Protein AF-A0A820JYU4-F1 (afdb_monomer_lite)

Foldseek 3Di:
DVVVVVVVVVLVPDDPDDPVNVVCVVVVCCCCVVPVVVVLCVVLVVLQDPVVCPDPVLVVCLVVVLVVVLCVQLVVQLVVCCVPVVDDSVVSNVRSNVSLQAADVQSVVLVVCVVVVVDDSSRSNSVVVSNVD

Structure (mmCIF, N/CA/C/O backbone):
data_AF-A0A820JYU4-F1
#
_entry.id   AF-A0A820JYU4-F1
#
loop_
_atom_site.group_PDB
_atom_site.id
_atom_site.type_symbol
_atom_site.label_atom_id
_atom_site.label_alt_id
_atom_site.label_comp_id
_atom_site.label_asym_id
_atom_site.label_entity_id
_atom_site.label_seq_id
_atom_site.pdbx_PDB_ins_code
_atom_site.Cartn_x
_atom_site.Cartn_y
_atom_site.Cartn_z
_atom_site.occupancy
_atom_site.B_iso_or_equiv
_atom_site.auth_seq_id
_atom_site.auth_comp_id
_atom_site.auth_asym_id
_atom_site.auth_atom_id
_atom_site.pdbx_PDB_model_num
ATOM 1 N N . ILE A 1 1 ? -12.164 5.329 -8.712 1.00 67.44 1 ILE A N 1
ATOM 2 C CA . ILE A 1 1 ? -12.158 6.105 -7.441 1.00 67.44 1 ILE A CA 1
ATOM 3 C C . ILE A 1 1 ? -13.543 6.110 -6.787 1.00 67.44 1 ILE A C 1
ATOM 5 O O . ILE A 1 1 ? -13.650 5.623 -5.671 1.00 67.44 1 ILE A O 1
ATOM 9 N N . HIS A 1 2 ? -14.601 6.546 -7.485 1.00 81.19 2 HIS A N 1
ATOM 10 C CA . HIS A 1 2 ? -15.980 6.576 -6.961 1.00 81.19 2 HIS A CA 1
ATOM 11 C C . HIS A 1 2 ? -16.470 5.251 -6.344 1.00 81.19 2 HIS A C 1
ATOM 13 O O . HIS A 1 2 ? -17.032 5.268 -5.258 1.00 81.19 2 HIS A O 1
ATOM 19 N N . ALA A 1 3 ? -16.181 4.101 -6.963 1.00 82.81 3 ALA A N 1
ATOM 20 C CA . ALA A 1 3 ? -16.570 2.794 -6.420 1.00 82.81 3 ALA A CA 1
ATOM 21 C C . ALA A 1 3 ? -15.929 2.470 -5.053 1.00 82.81 3 ALA A C 1
ATOM 23 O O . ALA A 1 3 ? -16.577 1.878 -4.196 1.00 82.81 3 ALA A O 1
ATOM 24 N N . PHE A 1 4 ? -14.681 2.895 -4.820 1.00 82.19 4 PHE A N 1
ATOM 25 C CA . PHE A 1 4 ? -13.957 2.618 -3.573 1.00 82.19 4 PHE A CA 1
ATOM 26 C C . PHE A 1 4 ? -14.543 3.421 -2.404 1.00 82.19 4 PHE A C 1
ATOM 28 O O . PHE A 1 4 ? -14.827 2.875 -1.341 1.00 82.19 4 PHE A O 1
ATOM 35 N N . PHE A 1 5 ? -14.799 4.713 -2.632 1.00 84.56 5 PHE A N 1
ATOM 36 C CA . PHE A 1 5 ? -15.477 5.565 -1.654 1.00 84.56 5 PHE A CA 1
ATOM 37 C C . PHE A 1 5 ? -16.939 5.156 -1.448 1.00 84.56 5 PHE A C 1
ATOM 39 O O . PHE A 1 5 ? -17.412 5.182 -0.318 1.00 84.56 5 PHE A O 1
ATOM 46 N N . GLY A 1 6 ? -17.638 4.721 -2.500 1.00 89.19 6 GLY A N 1
ATOM 47 C CA . GLY A 1 6 ? -19.008 4.211 -2.399 1.00 89.19 6 GLY A CA 1
ATOM 48 C C . GLY A 1 6 ? -19.111 2.976 -1.500 1.00 89.19 6 GLY A C 1
ATOM 49 O O . GLY A 1 6 ? -19.952 2.943 -0.605 1.00 89.19 6 GLY A O 1
ATOM 50 N N . ALA A 1 7 ? -18.208 2.004 -1.668 1.00 87.81 7 ALA A N 1
ATOM 51 C CA . ALA A 1 7 ? -18.136 0.832 -0.794 1.00 87.81 7 ALA A CA 1
ATOM 52 C C . ALA A 1 7 ? -17.822 1.216 0.665 1.00 87.81 7 ALA A C 1
ATOM 54 O O . ALA A 1 7 ? -18.439 0.691 1.590 1.00 87.81 7 ALA A O 1
ATOM 55 N N . PHE A 1 8 ? -16.918 2.179 0.876 1.00 89.38 8 PHE A N 1
ATOM 56 C CA . PHE A 1 8 ? -16.599 2.694 2.210 1.00 89.38 8 PHE A CA 1
ATOM 57 C C . PHE A 1 8 ? -17.802 3.373 2.884 1.00 89.38 8 PHE A C 1
ATOM 59 O O . PHE A 1 8 ? -18.108 3.074 4.037 1.00 89.38 8 PHE A O 1
ATOM 66 N N . ILE A 1 9 ? -18.523 4.238 2.163 1.00 92.44 9 ILE A N 1
ATOM 67 C CA . ILE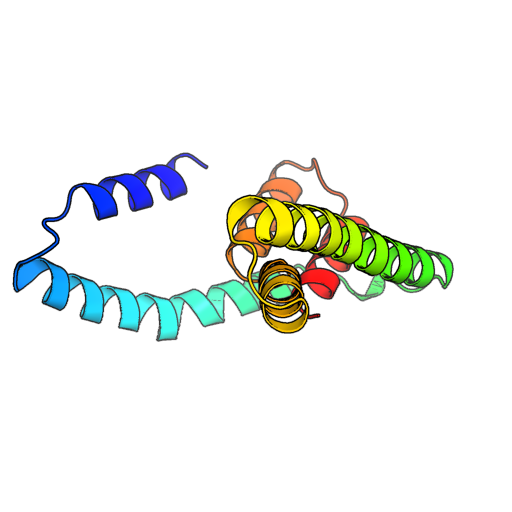 A 1 9 ? -19.728 4.910 2.674 1.00 92.44 9 ILE A CA 1
ATOM 68 C C . ILE A 1 9 ? -20.821 3.884 2.982 1.00 92.44 9 ILE A C 1
ATOM 70 O O . ILE A 1 9 ? -21.415 3.938 4.055 1.00 92.44 9 ILE A O 1
ATOM 74 N N . SER A 1 10 ? -21.038 2.904 2.100 1.00 89.38 10 SER A N 1
ATOM 75 C CA . SER A 1 10 ? -21.981 1.809 2.357 1.00 89.38 10 SER A CA 1
ATOM 76 C C . SER A 1 10 ? -21.632 1.043 3.636 1.00 89.38 10 SER A C 1
ATOM 78 O O . SER A 1 10 ? -22.531 0.696 4.398 1.00 89.38 10 SER A O 1
ATOM 80 N N . GLY A 1 11 ? -20.340 0.810 3.891 1.00 89.06 11 GLY A N 1
ATOM 81 C CA . GLY A 1 11 ? -19.839 0.220 5.134 1.00 89.06 11 GLY A CA 1
ATOM 82 C C . GLY A 1 11 ? -20.132 1.076 6.369 1.00 89.06 11 GLY A C 1
ATOM 83 O O . GLY A 1 11 ? -20.530 0.549 7.404 1.00 89.06 11 GLY A O 1
ATOM 84 N N . LEU A 1 12 ? -19.982 2.399 6.259 1.00 89.56 12 LEU A N 1
ATOM 85 C CA . LEU A 1 12 ? -20.279 3.344 7.342 1.00 89.56 12 LEU A CA 1
ATOM 86 C C . LEU A 1 12 ? -21.776 3.463 7.655 1.00 89.56 12 LEU A C 1
ATOM 88 O O . LEU A 1 12 ? -22.129 3.737 8.800 1.00 89.56 12 LEU A O 1
ATOM 92 N N . CYS A 1 13 ? -22.648 3.269 6.664 1.00 90.62 13 CYS A N 1
ATOM 93 C CA . CYS A 1 13 ? -24.099 3.310 6.853 1.00 90.62 13 CYS A CA 1
ATOM 94 C C . CYS A 1 13 ? -24.652 2.083 7.602 1.00 90.62 13 CYS A C 1
ATOM 96 O O . CYS A 1 13 ? -25.779 2.135 8.092 1.00 90.62 13 CYS A O 1
ATOM 98 N N . LEU A 1 14 ? -23.892 0.986 7.700 1.00 87.12 14 LEU A N 1
ATOM 99 C CA . LEU A 1 14 ? -24.311 -0.216 8.424 1.00 87.12 14 LEU A CA 1
ATOM 100 C C . LEU A 1 14 ? -24.232 -0.010 9.950 1.00 87.12 14 LEU A C 1
ATOM 102 O O . LEU A 1 14 ? -23.245 0.530 10.461 1.00 87.12 14 LEU A O 1
ATOM 106 N N . PRO A 1 15 ? -25.237 -0.470 10.721 1.00 84.38 15 PRO A N 1
ATOM 107 C CA . PRO A 1 15 ? -25.225 -0.346 12.171 1.00 84.38 15 PRO A CA 1
ATOM 108 C C . PRO A 1 15 ? -24.088 -1.177 12.776 1.00 84.38 15 PRO A C 1
ATOM 110 O O . PRO A 1 15 ? -23.895 -2.351 12.461 1.00 84.38 15 PRO A O 1
ATOM 113 N N . ARG A 1 16 ? -23.343 -0.568 13.704 1.00 76.38 16 ARG A N 1
ATOM 114 C CA . ARG A 1 16 ? -22.146 -1.170 14.320 1.00 76.38 16 ARG A CA 1
ATOM 115 C C . ARG A 1 16 ? -22.451 -2.345 15.255 1.00 76.38 16 ARG A C 1
ATOM 117 O O . ARG A 1 16 ? -21.558 -3.117 15.577 1.00 76.38 16 ARG A O 1
ATOM 124 N N . LYS A 1 17 ? -23.699 -2.449 15.720 1.00 75.81 17 LYS A N 1
ATOM 125 C CA . LYS A 1 17 ? -24.207 -3.528 16.570 1.00 75.81 17 LYS A CA 1
ATOM 126 C C . LYS A 1 17 ? -25.413 -4.150 15.874 1.00 75.81 17 LYS A C 1
ATOM 128 O O . LYS A 1 17 ? -26.419 -3.474 15.683 1.00 75.81 17 LYS A O 1
ATOM 133 N N . GLY A 1 18 ? -25.292 -5.412 15.487 1.00 78.25 18 GLY A N 1
ATOM 134 C CA . GLY A 1 18 ? -26.363 -6.174 14.856 1.00 78.25 18 GLY A CA 1
ATOM 135 C C . GLY A 1 18 ? -25.836 -7.480 14.275 1.00 78.25 18 GLY A C 1
ATOM 136 O O . GLY A 1 18 ? -24.742 -7.507 13.710 1.00 78.25 18 GLY A O 1
ATOM 137 N N . GLU A 1 19 ? -26.612 -8.557 14.399 1.00 82.94 19 GLU A N 1
ATOM 138 C CA . GLU A 1 19 ? -26.245 -9.864 13.834 1.00 82.94 19 GLU A CA 1
ATOM 139 C C . GLU A 1 19 ? -26.067 -9.803 12.315 1.00 82.94 19 GLU A C 1
ATOM 141 O O . GLU A 1 19 ? -25.188 -10.463 11.770 1.00 82.94 19 GLU A O 1
ATOM 146 N N . LEU A 1 20 ? -26.831 -8.931 11.646 1.00 82.31 20 LEU A N 1
ATOM 147 C CA . LEU A 1 20 ? -26.733 -8.675 10.213 1.00 82.31 20 LEU A CA 1
ATOM 148 C C . LEU A 1 20 ? -25.315 -8.235 9.800 1.00 82.31 20 LEU A C 1
ATOM 150 O O . LEU A 1 20 ? -24.740 -8.804 8.877 1.00 82.31 20 LEU A O 1
ATOM 154 N N . THR A 1 21 ? -24.724 -7.259 10.495 1.00 85.44 21 THR A N 1
ATOM 155 C CA . THR A 1 21 ? -23.394 -6.723 10.160 1.00 85.44 21 THR A CA 1
ATOM 156 C C . THR A 1 21 ? -22.300 -7.766 10.371 1.00 85.44 21 THR A C 1
ATOM 158 O O . THR A 1 21 ? -21.403 -7.880 9.540 1.00 85.44 21 THR A O 1
ATOM 161 N N . ASN A 1 22 ? -22.398 -8.576 11.431 1.00 85.56 22 ASN A N 1
ATOM 162 C CA . ASN A 1 22 ? -21.462 -9.681 11.661 1.00 85.56 22 ASN A CA 1
ATOM 163 C C . ASN A 1 22 ? -21.616 -10.786 10.611 1.00 85.56 22 ASN A C 1
ATOM 165 O O . ASN A 1 22 ? -20.619 -11.271 10.079 1.00 85.56 22 ASN A O 1
ATOM 169 N N . PHE A 1 23 ? -22.852 -11.169 10.287 1.00 87.81 23 PHE A N 1
ATOM 170 C CA . PHE A 1 23 ? -23.117 -12.214 9.306 1.00 87.81 23 PHE A CA 1
ATOM 171 C C . PHE A 1 23 ? -22.651 -11.811 7.902 1.00 87.81 23 PHE A C 1
ATOM 173 O O . PHE A 1 23 ? -21.936 -12.577 7.252 1.00 87.81 23 PHE A O 1
ATOM 180 N N . LEU A 1 24 ? -23.003 -10.603 7.441 1.00 86.94 24 LEU A N 1
ATOM 181 C CA . LEU A 1 24 ? -22.517 -10.084 6.160 1.00 86.94 24 LEU A CA 1
ATOM 182 C C . LEU A 1 24 ? -21.003 -9.881 6.176 1.00 86.94 24 LEU A C 1
ATOM 184 O O . LEU A 1 24 ? -20.346 -10.270 5.215 1.00 86.94 24 LEU A O 1
ATOM 188 N N . GLY A 1 25 ? -20.451 -9.317 7.253 1.00 87.75 25 GLY A N 1
ATOM 189 C CA . GLY A 1 25 ? -19.017 -9.073 7.397 1.00 87.75 25 GLY A CA 1
ATOM 190 C C . GLY A 1 25 ? -18.199 -10.345 7.205 1.00 87.75 25 GLY A C 1
ATOM 191 O O . GLY A 1 25 ? -17.363 -10.387 6.312 1.00 87.75 25 GLY A O 1
ATOM 192 N N . LEU A 1 26 ? -18.516 -11.411 7.947 1.00 89.06 26 LEU A N 1
ATOM 193 C CA . LEU A 1 26 ? -17.795 -12.687 7.863 1.00 89.06 26 LEU A CA 1
ATOM 194 C C . LEU A 1 26 ? -17.886 -13.332 6.474 1.00 89.06 26 LEU A C 1
ATOM 196 O O . LEU A 1 26 ? -16.900 -13.859 5.963 1.00 89.06 26 LEU A O 1
ATOM 200 N N . ARG A 1 27 ? -19.068 -13.301 5.845 1.00 91.44 27 ARG A N 1
ATOM 201 C CA . ARG A 1 27 ? -19.273 -13.878 4.505 1.00 91.44 27 ARG A CA 1
ATOM 202 C C . ARG A 1 27 ? -18.502 -13.108 3.437 1.00 91.44 27 ARG A C 1
ATOM 204 O O . ARG A 1 27 ? -17.854 -13.721 2.592 1.00 91.44 27 ARG A O 1
ATOM 211 N 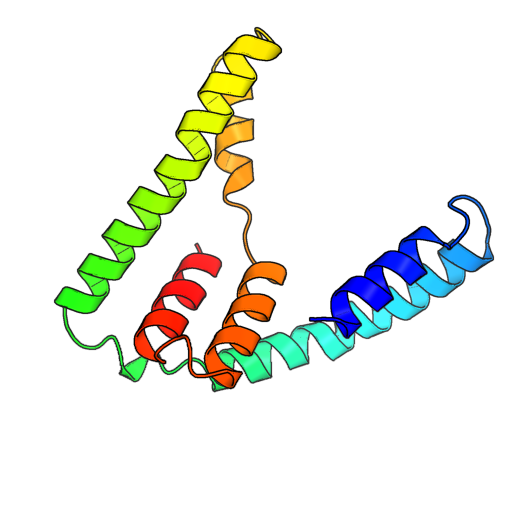N . ILE A 1 28 ? -18.579 -11.780 3.480 1.00 91.81 28 ILE A N 1
ATOM 212 C CA . ILE A 1 28 ? -17.891 -10.900 2.536 1.00 91.81 28 ILE A CA 1
ATOM 213 C C . ILE A 1 28 ? -16.376 -10.995 2.741 1.00 91.81 28 ILE A C 1
ATOM 215 O O . ILE A 1 28 ? -15.647 -11.125 1.764 1.00 91.81 28 ILE A O 1
ATOM 219 N N . GLU A 1 29 ? -15.902 -10.980 3.987 1.00 91.31 29 GLU A N 1
ATOM 220 C CA . GLU A 1 29 ? -14.482 -11.087 4.325 1.00 91.31 29 GLU A CA 1
ATOM 221 C C . GLU A 1 29 ? -13.877 -12.393 3.809 1.00 91.31 29 GLU A C 1
ATOM 223 O O . GLU A 1 29 ? -12.856 -12.337 3.130 1.00 91.31 29 GLU A O 1
ATOM 228 N N . LEU A 1 30 ? -14.537 -13.537 4.032 1.00 93.31 30 LEU A N 1
ATOM 229 C CA . LEU A 1 30 ? -14.091 -14.831 3.501 1.00 93.31 30 LEU A CA 1
ATOM 230 C C . LEU A 1 30 ? -13.909 -14.783 1.981 1.00 93.31 30 LEU A C 1
ATOM 232 O O . LEU A 1 30 ? -12.845 -15.106 1.464 1.00 93.31 30 LEU A O 1
ATOM 236 N N . ILE A 1 31 ? -14.917 -14.296 1.254 1.00 95.19 31 ILE A N 1
ATOM 237 C CA . ILE A 1 31 ? -14.849 -14.198 -0.209 1.00 95.19 31 ILE A CA 1
ATOM 238 C C . ILE A 1 31 ? -13.729 -13.238 -0.651 1.00 95.19 31 ILE A C 1
ATOM 240 O O . ILE A 1 31 ? -13.000 -13.520 -1.605 1.00 95.19 31 ILE A O 1
ATOM 244 N N . ILE A 1 32 ? -13.569 -12.099 0.027 1.00 92.69 32 ILE A N 1
ATOM 245 C CA . ILE A 1 32 ? -12.552 -11.106 -0.331 1.00 92.69 32 ILE A CA 1
ATOM 246 C C . ILE A 1 32 ? -11.145 -11.643 -0.073 1.00 92.69 32 ILE A C 1
ATOM 248 O O . ILE A 1 32 ? -10.296 -11.548 -0.957 1.00 92.69 32 ILE A O 1
ATOM 252 N N . VAL A 1 33 ? -10.886 -12.184 1.115 1.00 92.19 33 VAL A N 1
ATOM 253 C CA . VAL A 1 33 ? -9.548 -12.608 1.543 1.00 92.19 33 VAL A CA 1
ATOM 254 C C . VAL A 1 33 ? -9.106 -13.867 0.807 1.00 92.19 33 VAL A C 1
ATOM 256 O O . VAL A 1 33 ? -7.939 -13.971 0.437 1.00 92.19 33 VAL A O 1
ATOM 259 N N . GLU A 1 34 ? -10.022 -14.798 0.555 1.00 93.44 34 GLU A N 1
ATOM 260 C CA . GLU A 1 34 ? -9.679 -16.119 0.026 1.00 93.44 34 GLU A CA 1
ATOM 261 C C . GLU A 1 34 ? -9.693 -16.162 -1.508 1.00 93.44 34 GLU A C 1
ATOM 263 O O . GLU A 1 34 ? -8.919 -16.902 -2.113 1.00 93.44 34 GLU A O 1
ATOM 268 N N . PHE A 1 35 ? -10.509 -15.321 -2.158 1.00 94.12 35 PHE A N 1
ATOM 269 C CA . PHE A 1 35 ? -10.634 -15.301 -3.618 1.00 94.12 35 PHE A CA 1
ATOM 270 C C . PHE A 1 35 ? -10.115 -14.006 -4.251 1.00 94.12 35 PHE A C 1
ATOM 272 O O . PHE A 1 35 ? -9.201 -14.032 -5.080 1.00 94.12 35 PHE A O 1
ATOM 279 N N . PHE A 1 36 ? -10.664 -12.849 -3.867 1.00 91.56 36 PHE A N 1
ATOM 280 C CA . PHE A 1 36 ? -10.341 -11.586 -4.544 1.00 91.56 36 PHE A CA 1
ATOM 281 C C . PHE A 1 36 ? -8.932 -11.079 -4.244 1.00 91.56 36 PHE A C 1
ATOM 283 O O . PHE A 1 36 ? -8.285 -10.533 -5.137 1.00 91.56 36 PHE A O 1
ATOM 290 N N . LEU A 1 37 ? -8.445 -11.247 -3.016 1.00 90.94 37 LEU A N 1
ATOM 291 C CA . LEU A 1 37 ? -7.145 -10.737 -2.602 1.00 90.94 37 LEU A CA 1
ATOM 292 C C . LEU A 1 37 ? -5.987 -11.462 -3.323 1.00 90.94 37 LEU A C 1
ATOM 294 O O . LEU A 1 37 ? -5.149 -10.764 -3.904 1.00 90.94 37 LEU A O 1
ATOM 298 N N . PRO A 1 38 ? -5.945 -12.809 -3.408 1.00 90.19 38 PRO A N 1
ATOM 299 C CA . PRO A 1 38 ? -4.944 -13.513 -4.210 1.00 90.19 38 PRO A CA 1
ATOM 300 C C . PRO A 1 38 ? -5.018 -13.156 -5.696 1.00 90.19 38 PRO A C 1
ATOM 302 O O . PRO A 1 38 ? -3.985 -12.899 -6.314 1.00 90.19 38 PRO A O 1
ATOM 305 N N . LEU A 1 39 ? -6.224 -13.069 -6.269 1.00 90.81 39 LEU A N 1
ATOM 306 C CA . LEU A 1 39 ? -6.410 -12.669 -7.669 1.00 90.81 39 LEU A CA 1
ATOM 307 C C . LEU A 1 39 ? -5.908 -11.247 -7.935 1.00 90.81 39 LEU A C 1
ATOM 309 O O . LEU A 1 39 ? -5.273 -10.988 -8.961 1.00 90.81 39 LEU A O 1
ATOM 313 N N . TYR A 1 40 ? -6.155 -10.329 -7.002 1.00 87.62 40 TYR A N 1
ATOM 314 C CA . TYR A 1 40 ? -5.668 -8.960 -7.079 1.00 87.62 40 TYR A CA 1
ATOM 315 C C . TYR A 1 40 ? -4.134 -8.914 -7.087 1.00 87.62 40 TYR A C 1
ATOM 317 O O . TYR A 1 40 ? -3.540 -8.265 -7.954 1.00 87.62 40 TYR A O 1
ATOM 325 N N . PHE A 1 41 ? -3.484 -9.641 -6.173 1.00 85.06 41 PHE A N 1
ATOM 326 C CA . PHE A 1 41 ? -2.024 -9.724 -6.135 1.00 85.06 41 PHE A CA 1
ATOM 327 C C . PHE A 1 41 ? -1.441 -10.427 -7.363 1.00 85.06 41 PHE A C 1
ATOM 329 O O . PHE A 1 41 ? -0.426 -9.964 -7.880 1.00 85.06 41 PHE A O 1
ATOM 336 N N . ALA A 1 42 ? -2.092 -11.469 -7.886 1.00 87.50 42 ALA A N 1
ATOM 337 C CA . ALA A 1 42 ? -1.666 -12.134 -9.114 1.00 87.50 42 ALA A CA 1
ATOM 338 C C . ALA A 1 42 ? -1.692 -11.168 -10.310 1.00 87.50 42 ALA A C 1
ATOM 340 O O . ALA A 1 42 ? -0.683 -11.009 -10.997 1.00 87.50 42 ALA A O 1
ATOM 341 N N . ASN A 1 43 ? -2.806 -10.459 -10.524 1.00 85.19 43 ASN A N 1
ATOM 342 C CA . ASN A 1 43 ? -2.931 -9.497 -11.621 1.00 85.19 43 ASN A CA 1
ATOM 343 C C . ASN A 1 43 ? -1.959 -8.312 -11.465 1.00 85.19 43 ASN A C 1
ATOM 345 O O . ASN A 1 43 ? -1.289 -7.920 -12.422 1.00 85.19 43 ASN A O 1
ATOM 349 N N . SER A 1 44 ? -1.829 -7.761 -10.253 1.00 82.38 44 SER A N 1
ATOM 350 C CA . SER A 1 44 ? -0.883 -6.669 -9.984 1.00 82.38 44 SER A CA 1
ATOM 351 C C . SER A 1 44 ? 0.575 -7.121 -10.149 1.00 82.38 44 SER A C 1
ATOM 353 O O . SER A 1 44 ? 1.398 -6.367 -10.670 1.00 82.38 44 SER A O 1
ATOM 355 N N . GLY A 1 45 ? 0.901 -8.354 -9.750 1.00 80.69 45 GLY A N 1
ATOM 356 C CA . GLY A 1 45 ? 2.221 -8.960 -9.918 1.00 80.69 45 GLY A CA 1
ATOM 357 C C . GLY A 1 45 ? 2.577 -9.167 -11.388 1.00 80.69 45 GLY A C 1
ATOM 358 O O . GLY A 1 45 ? 3.630 -8.716 -11.827 1.00 80.69 45 GLY A O 1
ATOM 359 N N . LEU A 1 46 ? 1.661 -9.733 -12.180 1.00 80.75 46 LEU A N 1
ATOM 360 C CA . LEU A 1 46 ? 1.818 -9.914 -13.632 1.00 80.75 46 LEU A CA 1
ATOM 361 C C . LEU A 1 46 ? 2.048 -8.593 -14.383 1.00 80.75 46 LEU A C 1
ATOM 363 O O . LEU A 1 46 ? 2.803 -8.549 -15.355 1.00 80.75 46 LEU A O 1
ATOM 367 N N . ARG A 1 47 ? 1.430 -7.496 -13.928 1.00 73.19 47 ARG A N 1
ATOM 368 C CA . ARG A 1 47 ? 1.654 -6.152 -14.490 1.00 73.19 47 ARG A CA 1
ATOM 369 C C . ARG A 1 47 ? 3.006 -5.547 -14.095 1.00 73.19 47 ARG A C 1
ATOM 371 O O . ARG A 1 47 ? 3.459 -4.598 -14.738 1.00 73.19 47 ARG A O 1
ATOM 378 N N . THR A 1 48 ? 3.670 -6.083 -13.072 1.00 77.88 48 THR A N 1
ATOM 379 C CA . THR A 1 48 ? 4.933 -5.548 -12.556 1.00 77.88 48 THR A CA 1
ATOM 380 C C . THR A 1 48 ? 6.105 -6.037 -13.405 1.00 77.88 48 THR A C 1
ATOM 382 O O . THR A 1 48 ? 6.616 -7.143 -13.250 1.00 77.88 48 THR A O 1
ATOM 385 N N . ARG A 1 49 ? 6.572 -5.185 -14.321 1.00 73.56 49 ARG A N 1
ATOM 386 C CA . ARG A 1 49 ? 7.729 -5.476 -15.179 1.00 73.56 49 ARG A CA 1
ATOM 387 C C . ARG A 1 49 ? 9.042 -5.153 -14.460 1.00 73.56 49 ARG A C 1
ATOM 389 O O . ARG A 1 49 ? 9.610 -4.081 -14.650 1.00 73.56 49 ARG A O 1
ATOM 396 N N . LEU A 1 50 ? 9.548 -6.103 -13.672 1.00 69.50 50 LEU A N 1
ATOM 397 C CA . LEU A 1 50 ? 10.842 -5.971 -12.978 1.00 69.50 50 LEU A CA 1
ATOM 398 C C . LEU A 1 50 ? 12.040 -5.888 -13.940 1.00 69.50 50 LEU A C 1
ATOM 400 O O . LEU A 1 50 ? 13.055 -5.286 -13.612 1.00 69.50 50 LEU A O 1
ATOM 404 N N . ASN A 1 51 ? 11.888 -6.403 -15.163 1.00 68.56 51 ASN A N 1
ATOM 405 C CA . ASN A 1 51 ? 12.916 -6.371 -16.210 1.00 68.56 51 ASN A CA 1
ATOM 406 C C . ASN A 1 51 ? 13.262 -4.951 -16.713 1.00 68.56 51 ASN A C 1
ATOM 408 O O . ASN A 1 51 ? 14.124 -4.782 -17.565 1.00 68.56 51 ASN A O 1
ATOM 412 N N . LEU A 1 52 ? 12.563 -3.921 -16.229 1.00 67.38 52 LEU A N 1
ATOM 413 C CA . LEU A 1 52 ? 12.859 -2.519 -16.529 1.00 67.38 52 LEU A CA 1
ATOM 414 C C . LEU A 1 52 ? 13.880 -1.908 -15.546 1.00 67.38 52 LEU A C 1
ATOM 416 O O . LEU A 1 52 ? 14.374 -0.812 -15.795 1.00 67.38 52 LEU A O 1
ATOM 420 N N . LEU A 1 53 ? 14.195 -2.592 -14.436 1.00 67.00 53 LEU A N 1
ATOM 421 C CA . LEU A 1 53 ? 15.115 -2.137 -13.379 1.00 67.00 53 LEU A CA 1
ATOM 422 C C . LEU A 1 53 ? 16.564 -2.625 -13.584 1.00 67.00 53 LEU A C 1
ATOM 424 O O . LEU A 1 53 ? 17.276 -2.915 -12.625 1.00 67.00 53 LEU A O 1
ATOM 428 N N . THR A 1 54 ? 17.022 -2.747 -14.826 1.00 66.19 54 THR A N 1
ATOM 429 C CA . THR A 1 54 ? 18.320 -3.377 -15.137 1.00 66.19 54 THR A CA 1
ATOM 430 C C . THR A 1 54 ? 19.517 -2.451 -14.895 1.00 66.19 54 THR A C 1
ATOM 432 O O . THR A 1 54 ? 20.643 -2.915 -14.738 1.00 66.19 54 THR A O 1
ATOM 435 N N . THR A 1 55 ? 19.300 -1.136 -14.831 1.00 75.06 55 THR A N 1
ATOM 436 C CA . THR A 1 55 ? 20.379 -0.151 -14.678 1.00 75.06 55 THR A CA 1
ATOM 437 C C . THR A 1 55 ? 20.685 0.107 -13.200 1.00 75.06 55 THR A C 1
ATOM 439 O O . THR A 1 55 ? 19.774 0.330 -12.402 1.00 75.06 55 THR A O 1
ATOM 442 N N . GLY A 1 56 ? 21.969 0.178 -12.822 1.00 74.81 56 GLY A N 1
ATOM 443 C CA . GLY A 1 56 ? 22.388 0.504 -11.446 1.00 74.81 56 GLY A CA 1
ATOM 444 C C . GLY A 1 56 ? 21.832 1.840 -10.921 1.00 74.81 56 GLY A C 1
ATOM 445 O O . GLY A 1 56 ? 21.560 1.985 -9.732 1.00 74.81 56 GLY A O 1
ATOM 446 N N . GLN A 1 57 ? 21.554 2.788 -11.820 1.00 75.81 57 GLN A N 1
ATOM 447 C CA . GLN A 1 57 ? 20.889 4.051 -11.498 1.00 75.81 57 GLN A CA 1
ATOM 448 C C . GLN A 1 57 ? 19.450 3.851 -10.989 1.00 75.81 57 GLN A C 1
ATOM 450 O O . GLN A 1 57 ? 19.040 4.533 -10.055 1.00 75.81 57 GLN A O 1
ATOM 455 N N . SER A 1 58 ? 18.699 2.887 -11.534 1.00 72.44 58 SER A N 1
ATOM 456 C CA . SER A 1 58 ? 17.326 2.580 -11.107 1.00 72.44 58 SER A CA 1
ATOM 457 C C . SER A 1 58 ? 17.284 1.991 -9.696 1.00 72.44 58 SER A C 1
ATOM 459 O O . SER A 1 58 ? 16.415 2.351 -8.903 1.00 72.44 58 SER A O 1
ATOM 461 N N . TRP A 1 59 ? 18.258 1.141 -9.358 1.00 78.31 59 TRP A N 1
ATOM 462 C CA . TRP A 1 59 ? 18.428 0.600 -8.007 1.00 78.31 59 TRP A CA 1
ATOM 463 C C . TRP A 1 59 ? 18.798 1.682 -6.996 1.00 78.31 59 TRP A C 1
ATOM 465 O O . TRP A 1 59 ? 18.225 1.729 -5.908 1.00 78.31 59 TRP A O 1
ATOM 475 N N . TRP A 1 60 ? 19.695 2.597 -7.370 1.00 83.06 60 TRP A N 1
ATOM 476 C CA . TRP A 1 60 ? 20.038 3.735 -6.521 1.00 83.06 60 TRP A CA 1
ATOM 477 C C . TRP A 1 60 ? 18.824 4.628 -6.247 1.00 83.06 60 TRP A C 1
ATOM 479 O O . TRP A 1 60 ? 18.535 4.945 -5.093 1.00 83.06 60 TRP A O 1
ATOM 489 N N . THR A 1 61 ? 18.061 4.982 -7.288 1.00 79.25 61 THR A N 1
ATOM 490 C CA . THR A 1 61 ? 16.829 5.767 -7.133 1.00 79.25 61 THR A CA 1
ATOM 491 C C . THR A 1 61 ? 15.825 5.066 -6.223 1.00 79.25 61 THR A C 1
ATOM 493 O O . THR A 1 61 ? 15.216 5.725 -5.385 1.00 79.25 61 THR A O 1
ATOM 496 N N . LEU A 1 62 ? 15.678 3.745 -6.337 1.00 80.88 62 LEU A N 1
ATOM 497 C CA . LEU A 1 62 ? 14.800 2.961 -5.473 1.00 80.88 62 LEU A CA 1
ATOM 498 C C . LEU A 1 62 ? 15.215 3.070 -4.002 1.00 80.88 62 LEU A C 1
ATOM 500 O O . LEU A 1 62 ? 14.385 3.430 -3.169 1.00 80.88 62 LEU A O 1
ATOM 504 N N . VAL A 1 63 ? 16.487 2.818 -3.678 1.00 83.94 63 VAL A N 1
ATOM 505 C CA . VAL A 1 63 ? 16.979 2.864 -2.290 1.00 83.94 63 VAL A CA 1
ATOM 506 C C . VAL A 1 63 ? 16.817 4.263 -1.701 1.00 83.94 63 VAL A C 1
ATOM 508 O O . VAL A 1 63 ? 16.287 4.408 -0.599 1.00 83.94 63 VAL A O 1
ATOM 511 N N . VAL A 1 64 ? 17.202 5.299 -2.451 1.00 8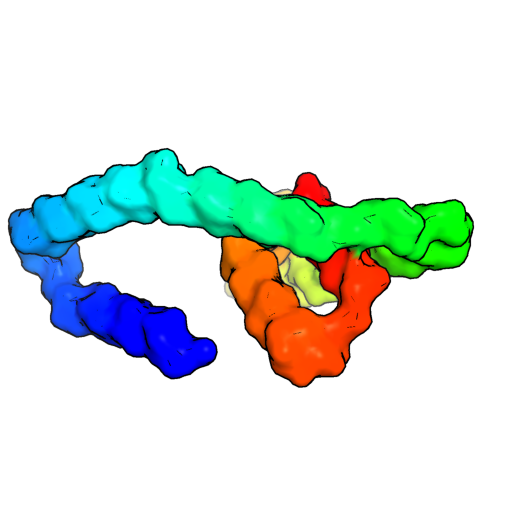8.00 64 VAL A N 1
ATOM 512 C CA . VAL A 1 64 ? 17.061 6.696 -2.017 1.00 88.00 64 VAL A CA 1
ATOM 513 C C . VAL A 1 64 ? 15.596 7.045 -1.765 1.00 88.00 64 VAL A C 1
ATOM 515 O O . VAL A 1 64 ? 15.278 7.658 -0.747 1.00 88.00 64 VAL A O 1
ATOM 518 N N . LEU A 1 65 ? 14.692 6.635 -2.655 1.00 84.94 65 LEU A N 1
ATOM 519 C CA . LEU A 1 65 ? 13.271 6.953 -2.546 1.00 84.94 65 LEU A CA 1
ATOM 520 C C . LEU A 1 65 ? 12.614 6.219 -1.373 1.00 84.94 65 LEU A C 1
ATOM 522 O O . LEU A 1 65 ? 11.832 6.833 -0.647 1.00 84.94 65 LEU A O 1
ATOM 526 N N . ILE A 1 66 ? 12.974 4.954 -1.133 1.00 85.25 66 ILE A N 1
ATOM 527 C CA . ILE A 1 66 ? 12.535 4.206 0.053 1.00 85.25 66 ILE A CA 1
ATOM 528 C C . ILE A 1 66 ? 13.011 4.913 1.320 1.00 85.25 66 ILE A C 1
ATOM 530 O O . ILE A 1 66 ? 12.204 5.195 2.204 1.00 85.25 66 ILE A O 1
ATOM 534 N N . PHE A 1 67 ? 14.298 5.245 1.399 1.00 87.62 67 PHE A N 1
ATOM 535 C CA . PHE A 1 67 ? 14.879 5.855 2.590 1.00 87.62 67 PHE A CA 1
ATOM 536 C C . PHE A 1 67 ? 14.263 7.228 2.877 1.00 87.62 67 PHE A C 1
ATOM 538 O O . PHE A 1 67 ? 13.805 7.487 3.992 1.00 87.62 67 PHE A O 1
ATOM 545 N N . LEU A 1 68 ? 14.159 8.078 1.851 1.00 89.62 68 LEU A N 1
ATOM 546 C CA . LEU A 1 68 ? 13.572 9.408 1.966 1.00 89.62 68 LEU A CA 1
ATOM 547 C C . LEU A 1 68 ? 12.101 9.339 2.381 1.00 89.62 68 LEU A C 1
ATOM 549 O O . LEU A 1 68 ? 11.682 10.060 3.283 1.00 89.62 68 LEU A O 1
ATOM 553 N N . ALA A 1 69 ? 11.318 8.452 1.769 1.00 86.12 69 ALA A N 1
ATOM 554 C CA . ALA A 1 69 ? 9.903 8.317 2.084 1.00 86.12 69 ALA A CA 1
ATOM 555 C C . ALA A 1 69 ? 9.650 7.676 3.460 1.00 86.12 69 ALA A C 1
ATOM 557 O O . ALA A 1 69 ? 8.662 8.019 4.112 1.00 86.12 69 ALA A O 1
ATOM 558 N N . SER A 1 70 ? 10.526 6.778 3.918 1.00 87.31 70 SER A N 1
ATOM 559 C CA . SER A 1 70 ? 10.476 6.217 5.272 1.00 87.31 70 SER A CA 1
ATOM 560 C C . SER A 1 70 ? 10.819 7.273 6.320 1.00 87.31 70 SER A C 1
ATOM 562 O O . SER A 1 70 ? 10.078 7.437 7.290 1.00 87.31 70 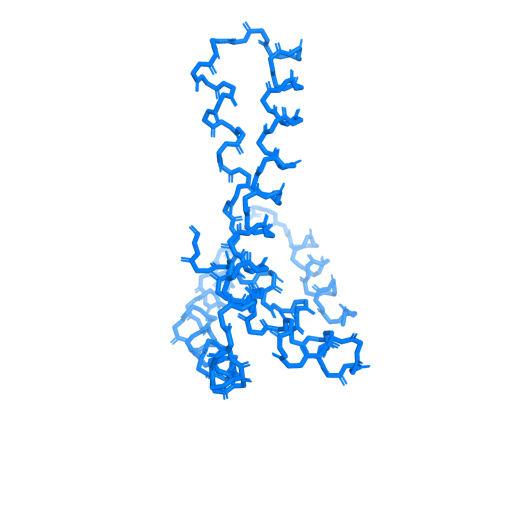SER A O 1
ATOM 564 N N . ILE A 1 71 ? 11.877 8.057 6.099 1.00 90.12 71 ILE A N 1
ATOM 565 C CA . ILE A 1 71 ? 12.261 9.174 6.975 1.00 90.12 71 ILE A CA 1
ATOM 566 C C . ILE A 1 71 ? 11.159 10.234 7.026 1.00 90.12 71 ILE A C 1
ATOM 568 O O . ILE A 1 71 ? 10.779 10.670 8.114 1.00 90.12 71 ILE A O 1
ATOM 572 N N . ALA A 1 72 ? 10.602 10.599 5.869 1.00 89.88 72 ALA A N 1
ATOM 573 C CA . ALA A 1 72 ? 9.530 11.584 5.761 1.00 89.88 72 ALA A CA 1
ATOM 574 C C . ALA A 1 72 ? 8.250 11.167 6.502 1.00 89.88 72 ALA A C 1
ATOM 576 O O . ALA A 1 72 ? 7.448 12.029 6.843 1.00 89.88 72 ALA A O 1
ATOM 577 N N . LYS A 1 73 ? 8.048 9.872 6.778 1.00 89.06 73 LYS A N 1
ATOM 578 C CA . LYS A 1 73 ? 6.942 9.382 7.614 1.00 89.06 73 LYS A CA 1
ATOM 579 C C . LYS A 1 73 ? 7.325 9.259 9.087 1.00 89.06 73 LYS A C 1
ATOM 581 O O . LYS A 1 73 ? 6.565 9.691 9.950 1.00 89.06 73 LYS A O 1
ATOM 586 N N . ILE A 1 74 ? 8.494 8.689 9.383 1.00 91.12 74 ILE A N 1
ATOM 587 C CA . ILE A 1 74 ? 8.927 8.410 10.758 1.00 91.12 74 ILE A CA 1
ATOM 588 C C . ILE A 1 74 ? 9.213 9.718 11.506 1.00 91.12 74 ILE A C 1
ATOM 590 O O . ILE A 1 74 ? 8.676 9.928 12.592 1.00 91.12 74 ILE A O 1
ATOM 594 N N . LEU A 1 75 ? 10.023 10.621 10.949 1.00 91.81 75 LEU A N 1
ATOM 595 C CA . LEU A 1 75 ? 10.447 11.836 11.657 1.00 91.81 75 LEU A CA 1
ATOM 596 C C . LEU A 1 75 ? 9.277 12.712 12.130 1.00 91.81 75 LEU A C 1
ATOM 598 O O . LEU A 1 75 ? 9.203 12.977 13.330 1.00 91.81 75 LEU A O 1
ATOM 602 N N . PRO A 1 76 ? 8.330 13.134 11.272 1.00 90.81 76 PRO A N 1
ATOM 603 C CA . PRO A 1 76 ? 7.246 13.994 11.734 1.00 90.81 76 PRO A CA 1
ATOM 604 C C . PRO A 1 76 ? 6.332 13.286 12.736 1.00 90.81 76 PRO A C 1
ATOM 606 O O . PRO A 1 76 ? 5.914 13.905 13.710 1.00 90.81 76 PRO A O 1
ATOM 609 N N . VAL A 1 77 ? 6.061 11.988 12.567 1.00 91.12 77 VAL A N 1
ATOM 610 C CA . VAL A 1 77 ? 5.171 11.252 13.480 1.00 91.12 77 VAL A CA 1
ATOM 611 C C . VAL A 1 77 ? 5.822 11.030 14.841 1.00 91.12 77 VAL A C 1
ATOM 613 O O . VAL A 1 77 ? 5.167 11.213 15.866 1.00 91.12 77 VAL A O 1
ATOM 616 N N . THR A 1 78 ? 7.113 10.701 14.878 1.00 90.50 78 THR A N 1
ATOM 617 C CA . THR A 1 78 ? 7.851 10.570 16.143 1.00 90.50 78 THR A CA 1
ATOM 618 C C . THR A 1 78 ? 7.913 11.897 16.895 1.00 90.50 78 THR A C 1
ATOM 620 O O . THR A 1 78 ? 7.632 11.924 18.097 1.00 90.50 78 THR A O 1
ATOM 623 N N . LEU A 1 79 ? 8.202 12.997 16.190 1.00 91.44 79 LEU A N 1
ATOM 624 C CA . LEU A 1 79 ? 8.274 14.337 16.767 1.00 91.44 79 LEU A CA 1
ATOM 625 C C . LEU A 1 79 ? 6.908 14.779 17.309 1.00 91.44 79 LEU A C 1
ATOM 627 O O . LEU A 1 79 ? 6.793 15.158 18.474 1.00 91.44 79 LEU A O 1
ATOM 631 N N . MET A 1 80 ? 5.852 14.654 16.502 1.00 91.00 80 MET A N 1
ATOM 632 C CA . MET A 1 80 ? 4.504 15.080 16.884 1.00 91.00 80 MET A CA 1
ATOM 633 C C . MET A 1 80 ? 3.930 14.209 18.008 1.00 91.00 80 MET A C 1
ATOM 635 O O . MET A 1 80 ? 3.380 14.727 18.978 1.00 91.00 80 MET A O 1
ATOM 639 N N . SER A 1 81 ? 4.135 12.888 17.949 1.00 89.56 81 SER A N 1
ATOM 640 C CA . SER A 1 81 ? 3.740 11.967 19.023 1.00 89.56 81 SER A CA 1
ATOM 641 C C . SER A 1 81 ? 4.430 12.314 20.343 1.00 89.56 81 SER A C 1
ATOM 643 O O . SER A 1 81 ? 3.804 12.234 21.407 1.00 89.56 81 SER A O 1
ATOM 645 N N . LYS A 1 82 ? 5.705 12.724 20.292 1.00 88.75 82 LYS A N 1
ATOM 646 C CA . LYS A 1 82 ? 6.456 13.140 21.478 1.00 88.75 82 LYS A CA 1
ATOM 647 C C . LYS A 1 82 ? 5.916 14.445 22.060 1.00 88.75 82 LYS A C 1
ATOM 649 O O . LYS A 1 82 ? 5.737 14.516 23.277 1.00 88.75 82 LYS A O 1
ATOM 654 N N . LEU A 1 83 ? 5.627 15.429 21.207 1.00 90.50 83 LEU A N 1
ATOM 655 C CA . LEU A 1 83 ? 5.076 16.726 21.607 1.00 90.50 83 LEU A CA 1
ATOM 656 C C . LEU A 1 83 ? 3.672 16.592 22.216 1.00 90.50 83 LEU A C 1
ATOM 658 O O . LEU A 1 83 ? 3.411 17.165 23.272 1.00 90.50 83 LEU A O 1
ATOM 662 N N . CYS A 1 84 ? 2.793 15.796 21.604 1.00 89.94 84 CYS A N 1
ATOM 663 C CA . CYS A 1 84 ? 1.409 15.646 22.058 1.00 89.94 84 CYS A CA 1
ATOM 664 C C . CYS A 1 84 ? 1.259 14.698 23.257 1.00 89.94 84 CYS A C 1
ATOM 666 O O . CYS A 1 84 ? 0.496 14.987 24.174 1.00 89.94 84 CYS A O 1
ATOM 668 N N . THR A 1 85 ? 1.969 13.565 23.270 1.00 85.44 85 THR A N 1
ATOM 669 C CA . THR A 1 85 ? 1.700 12.481 24.239 1.00 85.44 85 THR A CA 1
ATOM 670 C C . THR A 1 85 ? 2.680 12.467 25.416 1.00 85.44 85 THR A C 1
ATOM 672 O O . THR A 1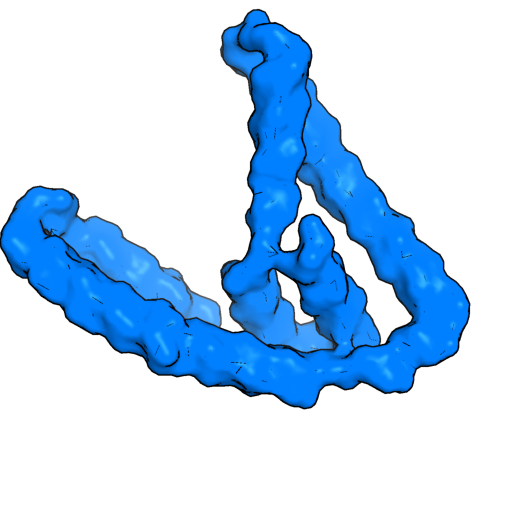 85 ? 2.421 11.798 26.413 1.00 85.44 85 THR A O 1
ATOM 675 N N . LYS A 1 86 ? 3.839 13.140 25.309 1.00 81.31 86 LYS A N 1
ATOM 676 C CA . LYS A 1 86 ? 4.934 13.155 26.309 1.00 81.31 86 LYS A CA 1
ATOM 677 C C . LYS A 1 86 ? 5.450 11.772 26.765 1.00 81.31 86 LYS A C 1
ATOM 679 O O . LYS A 1 86 ? 6.221 11.687 27.718 1.00 81.31 86 LYS A O 1
ATOM 684 N N . LYS A 1 87 ? 5.100 10.686 26.065 1.00 85.81 87 LYS A N 1
ATOM 685 C CA . LYS A 1 87 ? 5.547 9.307 26.349 1.00 85.81 87 LYS A CA 1
ATOM 686 C C . LYS A 1 87 ? 7.045 9.101 26.080 1.00 85.81 87 LYS A C 1
ATOM 688 O O . LYS A 1 87 ? 7.734 9.990 25.570 1.00 85.81 87 LYS A O 1
ATOM 693 N N . SER A 1 88 ? 7.565 7.927 26.446 1.00 89.56 88 SER A N 1
ATOM 694 C CA . SER A 1 88 ? 8.963 7.540 26.216 1.00 89.56 88 SER A CA 1
ATOM 695 C C . SER A 1 88 ? 9.345 7.615 24.731 1.00 89.56 88 SER A C 1
ATOM 697 O O . SER A 1 88 ? 8.504 7.467 23.839 1.00 89.56 88 SER A O 1
ATOM 699 N N . TRP A 1 89 ? 10.631 7.865 24.462 1.00 86.19 89 TRP A N 1
ATOM 700 C CA . TRP A 1 89 ? 11.159 7.952 23.095 1.00 86.19 89 TRP A CA 1
ATOM 701 C C . TRP A 1 89 ? 10.928 6.654 22.312 1.00 86.19 89 TRP A C 1
ATOM 703 O O . TRP A 1 89 ? 10.511 6.710 21.159 1.00 86.19 89 TRP A O 1
ATOM 713 N N . SER A 1 90 ? 11.072 5.496 22.964 1.00 87.50 90 SER 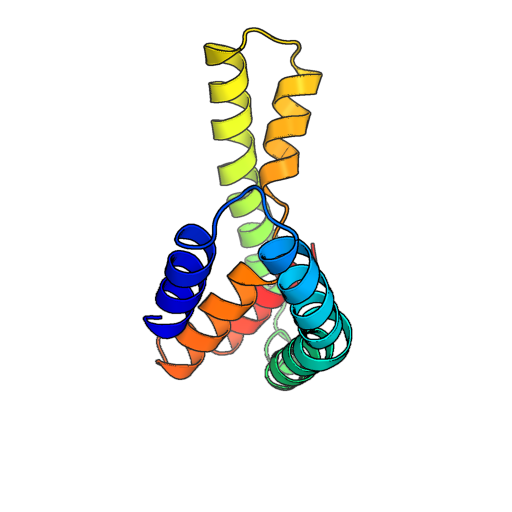A N 1
ATOM 714 C CA . SER A 1 90 ? 10.832 4.184 22.351 1.00 87.50 90 SER A CA 1
ATOM 715 C C . SER A 1 90 ? 9.388 4.003 21.873 1.00 87.50 90 SER A C 1
ATOM 717 O O . SER A 1 90 ? 9.164 3.449 20.799 1.00 87.50 90 SER A O 1
ATOM 719 N N . TYR A 1 91 ? 8.399 4.513 22.619 1.00 88.69 91 TYR A N 1
ATOM 720 C CA . TYR A 1 91 ? 6.993 4.457 22.202 1.00 88.69 91 TYR A CA 1
ATOM 721 C C . TYR A 1 91 ? 6.733 5.335 20.975 1.00 88.69 91 TYR A C 1
ATOM 723 O O . TYR A 1 91 ? 6.080 4.909 20.024 1.00 88.69 91 TYR A O 1
ATOM 731 N N . CYS A 1 92 ? 7.275 6.555 20.980 1.00 88.38 92 CYS A N 1
ATOM 732 C CA . CYS A 1 92 ? 7.101 7.486 19.868 1.00 88.38 92 CYS A CA 1
ATOM 733 C C . CYS A 1 92 ? 7.778 6.950 18.601 1.00 88.38 92 CYS A C 1
ATOM 735 O O . CYS A 1 92 ? 7.164 6.978 17.539 1.00 88.38 92 CYS A O 1
ATOM 737 N N . LEU A 1 93 ? 8.990 6.394 18.730 1.00 88.62 93 LEU A N 1
ATOM 738 C CA . LEU A 1 93 ? 9.713 5.743 17.637 1.00 88.62 93 LEU A CA 1
ATOM 739 C C . LEU A 1 93 ? 8.926 4.560 17.066 1.00 88.62 93 LEU A C 1
ATOM 741 O O . LEU A 1 93 ? 8.761 4.477 15.854 1.00 88.62 93 LEU A O 1
ATOM 745 N N . SER A 1 94 ? 8.369 3.707 17.929 1.00 89.06 94 SER A N 1
ATOM 746 C CA . SER A 1 94 ? 7.531 2.577 17.505 1.00 89.06 94 SER A CA 1
ATOM 747 C C . SER A 1 94 ? 6.322 3.044 16.687 1.00 89.06 94 SER A C 1
ATOM 749 O O . SER A 1 94 ? 6.049 2.491 15.626 1.00 89.06 94 SER A O 1
ATOM 751 N N . MET A 1 95 ? 5.644 4.113 17.118 1.00 88.94 95 MET A N 1
ATOM 752 C CA . MET A 1 95 ? 4.540 4.713 16.355 1.00 88.94 95 MET A CA 1
ATOM 753 C C . MET A 1 95 ? 4.986 5.271 15.000 1.00 88.94 95 MET A C 1
ATOM 755 O O . MET A 1 95 ? 4.299 5.077 13.999 1.00 88.94 95 MET A O 1
ATOM 759 N N . GLY A 1 96 ? 6.147 5.927 14.943 1.00 87.69 96 GLY A N 1
ATOM 760 C CA . GLY A 1 96 ? 6.713 6.401 13.681 1.00 87.69 96 GLY A CA 1
ATOM 761 C C . GLY A 1 96 ? 7.039 5.262 12.715 1.00 87.69 96 GLY A C 1
ATOM 762 O O . GLY A 1 96 ? 6.733 5.363 11.530 1.00 87.69 96 GLY A O 1
ATOM 763 N N . VAL A 1 97 ? 7.601 4.159 13.214 1.00 88.12 97 VAL A N 1
ATOM 764 C CA . VAL A 1 97 ? 7.912 2.969 12.404 1.00 88.12 97 VAL A CA 1
ATOM 765 C C . VAL A 1 97 ? 6.636 2.319 11.863 1.00 88.12 97 VAL A C 1
ATOM 767 O O . VAL A 1 97 ? 6.582 1.991 10.678 1.00 88.12 97 VAL A O 1
ATOM 770 N N . LEU A 1 98 ? 5.577 2.221 12.676 1.00 87.56 98 LEU A N 1
ATOM 771 C CA . LEU A 1 98 ? 4.287 1.650 12.261 1.00 87.56 98 LEU A CA 1
ATOM 772 C C . LEU A 1 98 ? 3.649 2.381 11.067 1.00 87.56 98 LEU A C 1
ATOM 774 O O . LEU A 1 98 ? 2.917 1.763 10.297 1.00 87.56 98 LEU A O 1
ATOM 778 N N . MET A 1 99 ? 3.960 3.660 10.841 1.00 86.44 99 MET A N 1
ATOM 779 C CA . MET A 1 99 ? 3.453 4.425 9.689 1.00 86.44 99 MET A CA 1
ATOM 780 C C . MET A 1 99 ? 4.004 3.959 8.331 1.00 86.44 99 MET A C 1
ATOM 782 O O . MET A 1 99 ? 3.489 4.360 7.277 1.00 86.44 99 MET A O 1
ATOM 786 N N . ASN A 1 100 ? 5.048 3.124 8.331 1.00 84.06 100 ASN A N 1
ATOM 787 C CA . ASN A 1 100 ? 5.553 2.498 7.111 1.00 84.06 100 ASN A CA 1
ATOM 788 C C . ASN A 1 100 ? 4.765 1.270 6.679 1.00 84.06 100 ASN A C 1
ATOM 790 O O . ASN A 1 100 ? 4.973 0.840 5.550 1.00 84.06 100 ASN A O 1
ATOM 794 N N . THR A 1 101 ? 3.825 0.775 7.492 1.00 79.81 101 THR A N 1
ATOM 795 C CA . THR A 1 101 ? 2.913 -0.295 7.071 1.00 79.81 101 THR A CA 1
ATOM 796 C C . THR A 1 101 ? 2.142 0.149 5.822 1.00 79.81 101 THR A C 1
ATOM 798 O O . THR A 1 101 ? 1.237 0.986 5.843 1.00 79.81 101 THR A O 1
ATOM 801 N N . ARG A 1 102 ? 2.598 -0.354 4.677 1.00 74.69 102 ARG A N 1
ATOM 802 C CA . ARG A 1 102 ? 2.050 -0.141 3.337 1.00 74.69 102 ARG A CA 1
ATOM 803 C C . ARG A 1 102 ? 1.596 -1.497 2.814 1.00 74.69 102 ARG A C 1
ATOM 805 O O . ARG A 1 102 ? 1.917 -2.536 3.376 1.00 74.69 102 ARG A O 1
ATOM 812 N N . GLY A 1 103 ? 0.817 -1.487 1.742 1.00 77.94 103 GLY A N 1
ATOM 813 C CA . GLY A 1 103 ? 0.400 -2.732 1.112 1.00 77.94 103 GLY A CA 1
ATOM 814 C C . GLY A 1 103 ? -0.708 -2.501 0.106 1.00 77.94 103 GLY A C 1
ATOM 815 O O . GLY A 1 103 ? -0.505 -1.869 -0.929 1.00 77.94 103 GLY A O 1
ATOM 816 N N . ILE A 1 104 ? -1.903 -2.985 0.430 1.00 82.38 104 ILE A N 1
ATOM 817 C CA . ILE A 1 104 ? -3.003 -3.126 -0.530 1.00 82.38 104 ILE A CA 1
ATOM 818 C C . ILE A 1 104 ? -3.471 -1.770 -1.077 1.00 82.38 104 ILE A C 1
ATOM 820 O O . ILE A 1 104 ? -3.552 -1.592 -2.289 1.00 82.38 104 ILE A O 1
ATOM 824 N N . VAL A 1 105 ? -3.714 -0.782 -0.210 1.00 84.69 105 VAL A N 1
ATOM 825 C CA . VAL A 1 105 ? -4.250 0.529 -0.631 1.00 84.69 105 VAL A CA 1
ATOM 826 C C . VAL A 1 105 ? -3.295 1.256 -1.582 1.00 84.69 105 VAL A C 1
ATOM 828 O O . VAL A 1 105 ? -3.729 1.818 -2.586 1.00 84.69 105 VAL A O 1
ATOM 831 N N . GLN A 1 106 ? -1.988 1.206 -1.307 1.00 85.50 106 GLN A N 1
ATOM 832 C CA . GLN A 1 106 ? -0.978 1.817 -2.174 1.00 85.50 106 GLN A CA 1
ATOM 833 C C . GLN A 1 106 ? -0.987 1.169 -3.563 1.00 85.50 106 GLN A C 1
ATOM 835 O O . GLN A 1 106 ? -0.989 1.878 -4.568 1.00 85.50 106 GLN A O 1
ATOM 840 N N . LEU A 1 107 ? -1.040 -0.165 -3.628 1.00 84.88 107 LEU A N 1
ATOM 841 C CA . LEU A 1 107 ? -1.100 -0.891 -4.897 1.00 84.88 107 LEU A CA 1
ATOM 842 C C . LEU A 1 107 ? -2.354 -0.539 -5.704 1.00 84.88 107 LEU A C 1
ATOM 844 O O . LEU A 1 107 ? -2.268 -0.432 -6.926 1.00 84.88 107 LEU A O 1
ATOM 848 N N . VAL A 1 108 ? -3.503 -0.336 -5.048 1.00 85.12 108 VAL A N 1
ATOM 849 C CA . VAL A 1 108 ? -4.756 0.022 -5.741 1.00 85.12 108 VAL A CA 1
ATOM 850 C C . VAL A 1 108 ? -4.613 1.379 -6.421 1.00 85.12 108 VAL A C 1
ATOM 852 O O . VAL A 1 108 ? -4.914 1.515 -7.607 1.00 85.12 108 VAL A O 1
ATOM 855 N N . VAL A 1 109 ? -4.093 2.375 -5.701 1.00 85.31 109 VAL A N 1
ATOM 856 C CA . VAL A 1 109 ? -3.871 3.721 -6.252 1.00 85.31 109 VAL A CA 1
ATOM 857 C C . VAL A 1 109 ? -2.857 3.692 -7.398 1.00 85.31 109 VAL A C 1
ATOM 859 O O . VAL A 1 109 ? -3.069 4.345 -8.418 1.00 85.31 109 VAL A O 1
ATOM 862 N N . LEU A 1 110 ? -1.786 2.906 -7.269 1.00 86.12 110 LEU A N 1
ATOM 863 C CA . LEU A 1 110 ? -0.775 2.755 -8.316 1.00 86.12 110 LEU A CA 1
ATOM 864 C C . LEU A 1 110 ? -1.342 2.122 -9.590 1.00 86.12 110 LEU A C 1
ATOM 866 O O . LEU A 1 110 ? -1.071 2.626 -10.678 1.00 86.12 110 LEU A O 1
ATOM 870 N N . ASN A 1 111 ? -2.148 1.062 -9.469 1.00 85.19 111 ASN A N 1
ATOM 871 C CA . ASN A 1 111 ? -2.787 0.430 -10.626 1.00 85.19 111 ASN A CA 1
ATOM 872 C C . ASN A 1 111 ? -3.703 1.420 -11.363 1.00 85.19 111 ASN A C 1
ATOM 874 O O . ASN A 1 111 ? -3.613 1.534 -12.583 1.00 85.19 111 ASN A O 1
ATOM 878 N N . ILE A 1 112 ? -4.495 2.210 -10.627 1.00 85.62 112 ILE A N 1
ATOM 879 C CA . ILE A 1 112 ? -5.327 3.275 -11.213 1.00 85.62 112 ILE A CA 1
ATOM 880 C C . ILE A 1 112 ? -4.451 4.334 -11.907 1.00 85.62 112 ILE A C 1
ATOM 882 O O . ILE A 1 112 ? -4.762 4.770 -13.013 1.00 85.62 112 ILE A O 1
ATOM 886 N N . GLY A 1 113 ? -3.339 4.744 -11.290 1.00 84.94 113 GLY A N 1
ATOM 887 C CA . GLY A 1 113 ? -2.424 5.738 -11.861 1.00 84.94 113 GLY A CA 1
ATOM 888 C C . GLY A 1 113 ? -1.737 5.281 -13.153 1.00 84.94 113 GLY A C 1
ATOM 889 O O . GLY A 1 113 ? -1.524 6.094 -14.056 1.00 84.94 113 GLY A O 1
ATOM 890 N N . VAL A 1 114 ? -1.428 3.986 -13.272 1.00 84.75 114 VAL A N 1
ATOM 891 C CA . VAL A 1 114 ? -0.902 3.387 -14.511 1.00 84.75 114 VAL A CA 1
ATOM 892 C C . VAL A 1 114 ? -1.987 3.292 -15.584 1.00 84.75 114 VAL A C 1
ATOM 894 O O . VAL A 1 114 ? -1.714 3.602 -16.743 1.00 84.75 114 VAL A O 1
ATOM 897 N N . GLU A 1 115 ? -3.220 2.929 -15.223 1.00 83.50 115 GLU A N 1
ATOM 898 C CA . GLU A 1 115 ? -4.351 2.888 -16.167 1.00 83.50 115 GLU A CA 1
ATOM 899 C C . GLU A 1 115 ? -4.674 4.269 -16.746 1.00 83.50 115 GLU A C 1
ATOM 901 O O . GLU A 1 115 ? -4.940 4.397 -17.941 1.00 83.50 115 GLU A O 1
ATOM 906 N N . LEU A 1 116 ? -4.546 5.318 -15.931 1.00 86.31 116 LEU A N 1
ATOM 907 C CA . LEU A 1 116 ? -4.660 6.713 -16.365 1.00 86.31 116 LEU A CA 1
ATOM 908 C C . LEU A 1 116 ? -3.411 7.232 -17.107 1.00 86.31 116 LEU A C 1
ATOM 910 O O . LEU A 1 116 ? -3.378 8.400 -17.486 1.00 86.31 116 LEU A O 1
ATOM 914 N N . LYS A 1 117 ? -2.381 6.395 -17.312 1.00 83.38 117 LYS A N 1
ATOM 915 C CA . LYS A 1 117 ? -1.082 6.736 -17.930 1.00 83.38 117 LYS A CA 1
ATOM 916 C C . LYS A 1 117 ? -0.335 7.898 -17.260 1.00 83.38 117 LYS A C 1
ATOM 918 O O . LYS A 1 117 ? 0.559 8.487 -17.862 1.00 83.38 117 LYS A O 1
ATOM 923 N N . VAL A 1 118 ? -0.659 8.205 -16.006 1.00 86.88 118 VAL A N 1
ATOM 924 C CA . VAL A 1 118 ? 0.025 9.241 -15.213 1.00 86.88 118 VAL A CA 1
ATOM 925 C C . VAL A 1 118 ? 1.377 8.727 -14.709 1.00 86.88 118 VAL A C 1
ATOM 927 O O . VAL A 1 118 ? 2.314 9.499 -14.522 1.00 86.88 118 VAL A O 1
ATOM 930 N N . ILE A 1 119 ? 1.490 7.411 -14.499 1.00 81.56 119 ILE A N 1
ATOM 931 C CA . ILE A 1 119 ? 2.673 6.762 -13.928 1.00 81.56 119 ILE A CA 1
ATOM 932 C C . ILE A 1 119 ? 3.327 5.854 -14.974 1.00 81.56 119 ILE A C 1
ATOM 934 O O . ILE A 1 119 ? 2.678 4.992 -15.563 1.00 81.56 119 ILE A O 1
ATOM 938 N N . SER A 1 120 ? 4.637 6.022 -15.171 1.00 82.44 120 SER A N 1
ATOM 939 C CA . SER A 1 120 ? 5.438 5.149 -16.036 1.00 82.44 120 SER A CA 1
ATOM 940 C C . SER A 1 120 ? 5.618 3.749 -15.419 1.00 82.44 120 SER A C 1
ATOM 942 O O . SER A 1 120 ? 5.770 3.643 -14.197 1.00 82.44 120 SER A O 1
ATOM 944 N N . PRO A 1 121 ? 5.696 2.670 -16.224 1.00 79.88 121 PRO A N 1
ATOM 945 C CA . PRO A 1 121 ? 5.935 1.309 -15.736 1.00 79.88 121 PRO A CA 1
ATOM 946 C C . PRO A 1 121 ? 7.192 1.148 -14.860 1.00 79.88 121 PRO A C 1
ATOM 948 O O . PRO A 1 121 ? 7.182 0.329 -13.944 1.00 79.88 121 PRO A O 1
ATOM 951 N N . ILE A 1 122 ? 8.247 1.948 -15.091 1.00 79.62 122 ILE A N 1
ATOM 952 C CA . ILE A 1 122 ? 9.447 1.980 -14.227 1.00 79.62 122 ILE A CA 1
ATOM 953 C C . ILE A 1 122 ? 9.076 2.415 -12.805 1.00 79.62 122 ILE A C 1
ATOM 955 O O . ILE A 1 122 ? 9.450 1.773 -11.827 1.00 79.62 122 ILE A O 1
ATOM 959 N N . ILE A 1 123 ? 8.325 3.511 -12.693 1.00 78.62 123 ILE A N 1
ATOM 960 C CA . ILE A 1 123 ? 7.964 4.120 -11.411 1.00 78.62 123 ILE A CA 1
ATOM 961 C C . ILE A 1 123 ? 6.998 3.196 -10.668 1.00 78.62 123 ILE A C 1
ATOM 963 O O . ILE A 1 123 ? 7.146 2.989 -9.466 1.00 78.62 123 ILE A O 1
ATOM 967 N N . PHE A 1 124 ? 6.066 2.572 -11.394 1.00 83.00 124 PHE A N 1
ATOM 968 C CA . PHE A 1 124 ? 5.192 1.539 -10.847 1.00 83.00 124 PHE A CA 1
ATOM 969 C C . PHE A 1 124 ? 5.994 0.398 -10.210 1.00 83.00 124 PHE A C 1
ATOM 971 O O . PHE A 1 124 ? 5.760 0.075 -9.050 1.00 83.00 124 PHE A O 1
ATOM 978 N N . ALA A 1 125 ? 6.986 -0.156 -10.915 1.00 81.94 125 ALA A N 1
ATOM 979 C CA . ALA A 1 125 ? 7.803 -1.247 -10.388 1.00 81.94 125 ALA A CA 1
ATOM 980 C C . ALA A 1 125 ? 8.600 -0.840 -9.131 1.00 81.94 125 ALA A C 1
ATOM 982 O O . ALA A 1 125 ? 8.650 -1.605 -8.168 1.00 81.94 125 ALA A O 1
ATOM 983 N N . ILE A 1 126 ? 9.141 0.384 -9.091 1.00 81.44 126 ILE A N 1
ATOM 984 C CA . ILE A 1 126 ? 9.815 0.928 -7.897 1.00 81.44 126 ILE A CA 1
ATOM 985 C C . ILE A 1 126 ? 8.845 1.022 -6.711 1.00 81.44 126 ILE A C 1
ATOM 987 O O . ILE A 1 126 ? 9.175 0.597 -5.605 1.00 81.44 126 ILE A O 1
ATOM 991 N N . PHE A 1 127 ? 7.636 1.550 -6.918 1.00 81.75 127 PHE A N 1
ATOM 992 C CA . PHE A 1 127 ? 6.654 1.685 -5.841 1.00 81.75 127 PHE A CA 1
ATOM 993 C C . PHE A 1 127 ? 6.048 0.352 -5.386 1.00 81.75 127 PHE A C 1
ATOM 995 O O . PHE A 1 127 ? 5.649 0.247 -4.225 1.00 81.75 127 PHE A O 1
ATOM 1002 N N . VAL A 1 128 ? 5.976 -0.651 -6.266 1.00 83.50 128 VAL A N 1
ATOM 1003 C CA . VAL A 1 128 ? 5.600 -2.022 -5.893 1.00 83.50 128 VAL A CA 1
ATOM 1004 C C . VAL A 1 128 ? 6.678 -2.628 -4.995 1.00 83.50 128 VAL A C 1
ATOM 1006 O O . VAL A 1 128 ? 6.344 -3.109 -3.917 1.00 83.50 128 VAL A O 1
ATOM 1009 N N . LEU A 1 129 ? 7.961 -2.519 -5.364 1.00 80.56 129 LEU A N 1
ATOM 1010 C CA . LEU A 1 129 ? 9.073 -2.975 -4.517 1.00 80.56 129 LEU A CA 1
ATOM 1011 C C . LEU A 1 129 ? 9.107 -2.240 -3.173 1.00 80.56 129 LEU A C 1
ATOM 1013 O O . LEU A 1 129 ? 9.288 -2.856 -2.129 1.00 80.56 129 LEU A O 1
ATOM 1017 N N . MET A 1 130 ? 8.840 -0.937 -3.171 1.00 79.75 130 MET A N 1
ATOM 1018 C CA . MET A 1 130 ? 8.699 -0.180 -1.931 1.00 79.75 130 MET A CA 1
ATOM 1019 C C . MET A 1 130 ? 7.571 -0.712 -1.034 1.00 79.75 130 MET A C 1
ATOM 1021 O O . MET A 1 130 ? 7.684 -0.631 0.180 1.00 79.75 130 MET A O 1
ATOM 1025 N N . ALA A 1 131 ? 6.470 -1.208 -1.600 1.00 76.50 131 ALA A N 1
ATOM 1026 C CA . ALA A 1 131 ? 5.367 -1.761 -0.814 1.00 76.50 131 ALA A CA 1
ATOM 1027 C C . ALA A 1 131 ? 5.676 -3.154 -0.232 1.00 76.50 131 ALA A C 1
ATOM 1029 O O . ALA A 1 131 ? 4.931 -3.610 0.630 1.00 76.50 131 ALA A O 1
ATOM 1030 N N . THR A 1 132 ? 6.734 -3.821 -0.712 1.00 69.12 132 THR A N 1
ATOM 1031 C CA . THR A 1 132 ? 7.203 -5.119 -0.191 1.00 69.12 132 THR A CA 1
ATOM 1032 C C . THR A 1 132 ? 8.231 -5.006 0.939 1.00 69.12 132 THR A C 1
ATOM 1034 O O . THR A 1 132 ? 8.562 -6.026 1.539 1.00 69.12 132 THR A O 1
ATOM 1037 N N . VAL A 1 133 ? 8.730 -3.795 1.216 1.00 63.81 133 VAL A N 1
ATOM 1038 C CA . VAL A 1 133 ? 9.665 -3.471 2.311 1.00 63.81 133 VAL A CA 1
ATOM 1039 C C . VAL A 1 133 ? 8.889 -2.905 3.493 1.00 63.81 133 VAL A C 1
ATOM 1041 O O . VAL A 1 133 ? 9.170 -3.338 4.630 1.00 63.81 133 VAL A O 1
#

Organism: NCBI:txid392033

pLDDT: mean 84.35, std 6.51, range [63.81, 95.19]

InterPro domains:
  IPR006153 Cation/H+ exchanger, transmembrane domain [PF00999] (1-131)
  IPR038770 Sodium/solute symporter superfamily [G3DSA:1.20.1530.20] (1-133)
  IPR050794 Monovalent cation:proton antiporter 2 [PTHR32468] (1-132)

Secondary structure (DSSP, 8-state):
-HHHHHHHHHHHHS-SSSHHHHHHHHHHHHHIIIIIHHHHHHHHHHH--GGG--SHHHHHHHHHHHHHHHHHHHHHHHHHHHHHH---HHHHHHHHHHTT---HHHHHHHHHHHHTT-S-HHHHHHHHHHHT-

Sequence (133 aa):
IHAFFGAFISGLCLPRKGELTNFLGLRIELIIVEFFLPLYFANSGLRTRLNLLTTGQSWWTLVVLIFLASIAKILPVTLMSKLCTKKSWSYCLSMGVLMNTRGIVQLVVLNIGVELKVISPIIFAIFVLMATV

Radius of gyration: 18.91 Å; chains: 1; bounding box: 49×33×44 Å